Protein AF-T1GK94-F1 (afdb_monomer_lite)

Organism: Megaselia scalaris (NCBI:txid36166)

Structure (mmCIF, N/CA/C/O backbone):
data_AF-T1GK94-F1
#
_entry.id   AF-T1GK94-F1
#
loop_
_atom_site.group_PDB
_atom_site.id
_atom_site.type_symbol
_atom_site.label_atom_id
_atom_site.label_alt_id
_atom_site.label_comp_id
_atom_site.label_asym_id
_atom_site.label_entity_id
_atom_site.label_seq_id
_atom_site.pdbx_PDB_ins_code
_atom_site.Cartn_x
_atom_site.Cartn_y
_atom_site.Cartn_z
_atom_site.occupancy
_atom_site.B_iso_or_equiv
_atom_site.auth_seq_id
_atom_site.auth_comp_id
_atom_site.auth_asym_id
_atom_site.auth_atom_id
_atom_site.pdbx_PDB_model_num
ATOM 1 N N . MET A 1 1 ? -3.099 -1.777 -11.571 1.00 77.69 1 MET A N 1
ATOM 2 C CA . MET A 1 1 ? -4.272 -1.443 -10.733 1.00 77.69 1 MET A CA 1
ATOM 3 C C . MET A 1 1 ? -4.181 -2.274 -9.465 1.00 77.69 1 MET A C 1
ATOM 5 O O . MET A 1 1 ? -3.858 -3.447 -9.582 1.00 77.69 1 MET A O 1
ATOM 9 N N . ILE A 1 2 ? -4.390 -1.682 -8.289 1.00 84.81 2 ILE A N 1
ATOM 10 C CA . ILE A 1 2 ? -4.370 -2.393 -6.999 1.00 84.81 2 ILE A CA 1
ATOM 11 C C . ILE A 1 2 ? -5.771 -2.298 -6.403 1.00 84.81 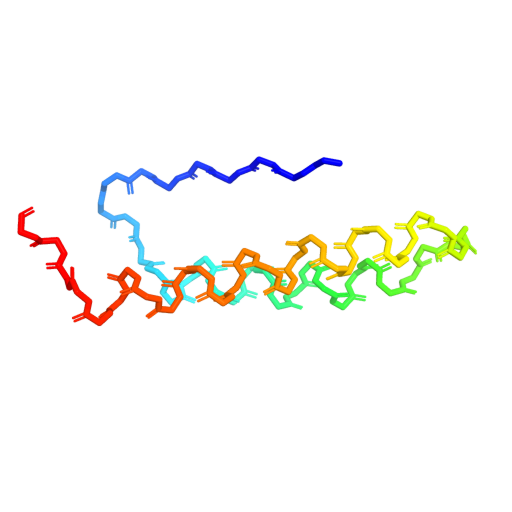2 ILE A C 1
ATOM 13 O O . ILE A 1 2 ? -6.348 -1.213 -6.393 1.00 84.81 2 ILE A O 1
ATOM 17 N N . SER A 1 3 ? -6.309 -3.422 -5.932 1.00 89.12 3 SER A N 1
ATOM 18 C CA . SER A 1 3 ? -7.565 -3.479 -5.177 1.00 89.12 3 SER A CA 1
ATOM 19 C C . SER A 1 3 ? -7.273 -4.040 -3.793 1.00 89.12 3 SER A C 1
ATOM 21 O O . SER A 1 3 ? -6.580 -5.047 -3.676 1.00 89.12 3 SER A O 1
ATOM 23 N N . LEU A 1 4 ? -7.781 -3.380 -2.754 1.00 87.31 4 LEU A N 1
ATOM 24 C CA . LEU A 1 4 ? -7.600 -3.775 -1.361 1.00 87.31 4 LEU A CA 1
ATOM 25 C C . LEU A 1 4 ? -8.972 -3.843 -0.694 1.00 87.31 4 LEU A C 1
ATOM 27 O O . LEU A 1 4 ? -9.707 -2.858 -0.697 1.00 87.31 4 LEU A O 1
ATOM 31 N N . ILE A 1 5 ? -9.300 -5.001 -0.125 1.00 88.94 5 ILE A N 1
ATOM 32 C CA . ILE A 1 5 ? -10.532 -5.235 0.630 1.00 88.94 5 ILE A CA 1
ATOM 33 C C . ILE A 1 5 ? -10.119 -5.552 2.063 1.00 88.94 5 ILE A C 1
ATOM 35 O O . ILE A 1 5 ? -9.325 -6.463 2.286 1.00 88.94 5 ILE A O 1
ATOM 39 N N . ILE A 1 6 ? -10.643 -4.792 3.024 1.00 87.00 6 ILE A N 1
ATOM 40 C CA . ILE A 1 6 ? -10.359 -4.973 4.450 1.00 87.00 6 ILE A CA 1
ATOM 41 C C . ILE A 1 6 ? -11.676 -5.356 5.127 1.00 87.00 6 ILE A C 1
ATOM 43 O O . ILE A 1 6 ? -12.603 -4.542 5.129 1.00 87.00 6 ILE A O 1
ATOM 47 N N . PRO A 1 7 ? -11.806 -6.579 5.666 1.00 86.62 7 PRO A N 1
ATOM 48 C CA . PRO A 1 7 ? -13.019 -6.968 6.362 1.00 86.62 7 PRO A CA 1
ATOM 49 C C . PRO A 1 7 ? -13.147 -6.203 7.691 1.00 86.62 7 PRO A C 1
ATOM 51 O O . PRO A 1 7 ? -12.136 -5.875 8.325 1.00 86.62 7 PRO A O 1
ATOM 54 N N . PRO A 1 8 ? -14.382 -5.940 8.158 1.00 77.62 8 PRO A N 1
ATOM 55 C CA . PRO A 1 8 ? -14.587 -5.378 9.485 1.00 77.62 8 PRO A CA 1
ATOM 56 C C . PRO A 1 8 ? -14.001 -6.351 10.516 1.00 77.62 8 PRO A C 1
ATOM 58 O O . PRO A 1 8 ? -14.279 -7.548 10.441 1.00 77.62 8 PRO A O 1
ATOM 61 N N . LYS A 1 9 ? -13.218 -5.828 11.472 1.00 78.88 9 LYS A N 1
ATOM 62 C CA . LYS A 1 9 ? -12.414 -6.531 12.504 1.00 78.88 9 LYS A CA 1
ATOM 63 C C . LYS A 1 9 ? -10.947 -6.811 12.158 1.00 78.88 9 LYS A C 1
ATOM 65 O O . LYS A 1 9 ? -10.214 -7.189 13.071 1.00 78.88 9 LYS A O 1
ATOM 70 N N . ASP A 1 10 ? -10.490 -6.622 10.919 1.00 83.19 10 ASP A N 1
ATOM 71 C CA . ASP A 1 10 ? -9.049 -6.739 10.651 1.00 83.19 10 ASP A CA 1
ATOM 72 C C . ASP A 1 10 ? -8.296 -5.487 11.114 1.00 83.19 10 ASP A C 1
ATOM 74 O O . ASP A 1 10 ? -8.817 -4.367 11.102 1.00 83.19 10 ASP A O 1
ATOM 78 N N . GLN A 1 11 ? -7.055 -5.676 11.554 1.00 84.94 11 GLN A N 1
ATOM 79 C CA . GLN A 1 11 ? -6.254 -4.583 12.085 1.00 84.94 11 GLN A CA 1
ATOM 80 C C . GLN A 1 11 ? -5.595 -3.803 10.950 1.00 84.94 11 GLN A C 1
ATOM 82 O O . GLN A 1 11 ? -4.825 -4.347 10.156 1.00 84.94 11 GLN A O 1
ATOM 87 N N . ILE A 1 12 ? -5.808 -2.487 10.933 1.00 85.44 12 ILE A N 1
ATOM 88 C CA . ILE A 1 12 ? -5.183 -1.587 9.954 1.00 85.44 12 ILE A CA 1
ATOM 89 C C . ILE A 1 12 ? -3.645 -1.680 10.002 1.00 85.44 12 ILE A C 1
ATOM 91 O O . ILE A 1 12 ? -2.983 -1.611 8.967 1.00 85.44 12 ILE A O 1
ATOM 95 N N . SER A 1 13 ? -3.067 -1.898 11.188 1.00 86.81 13 SER A N 1
ATOM 96 C CA . SER A 1 13 ? -1.6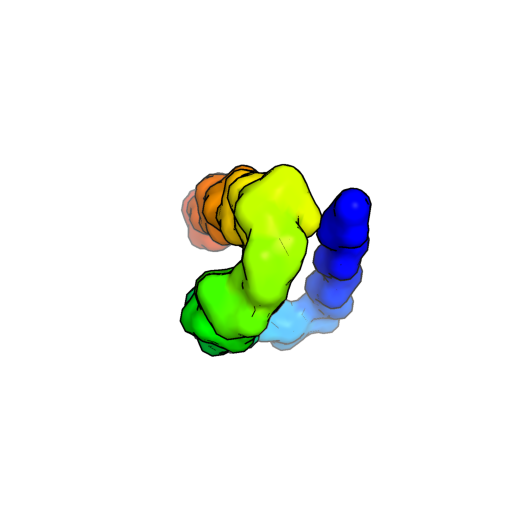25 -2.110 11.381 1.00 86.81 13 SER A CA 1
ATOM 97 C C . SER A 1 13 ? -1.097 -3.316 10.595 1.00 86.81 13 SER A C 1
ATOM 99 O O . SER A 1 13 ? -0.041 -3.228 9.967 1.00 86.81 13 SER A O 1
ATOM 101 N N . ARG A 1 14 ? -1.851 -4.421 10.571 1.00 89.62 14 ARG A N 1
ATOM 102 C CA . ARG A 1 14 ? -1.508 -5.638 9.828 1.00 89.62 14 ARG A CA 1
ATOM 103 C C . ARG A 1 14 ? -1.505 -5.382 8.326 1.00 89.62 14 ARG A C 1
ATOM 105 O O . ARG A 1 14 ? -0.549 -5.751 7.649 1.00 89.62 14 ARG A O 1
ATOM 112 N N . VAL A 1 15 ? -2.529 -4.695 7.824 1.00 90.12 15 VAL A N 1
ATOM 113 C CA . VAL A 1 15 ? -2.625 -4.316 6.407 1.00 90.12 15 VAL A CA 1
ATOM 114 C C . VAL A 1 15 ? -1.496 -3.359 6.019 1.00 90.12 15 VAL A C 1
ATOM 116 O O . VAL A 1 15 ? -0.877 -3.525 4.972 1.00 90.12 15 VAL A O 1
ATOM 119 N N . SER A 1 16 ? -1.157 -2.398 6.883 1.00 90.50 16 SER A N 1
ATOM 120 C CA . SER A 1 16 ? -0.027 -1.492 6.650 1.00 90.50 16 SER A CA 1
ATOM 121 C C . SER A 1 16 ? 1.305 -2.238 6.565 1.00 90.50 16 SER A C 1
ATOM 123 O O . SER A 1 16 ? 2.147 -1.863 5.748 1.00 90.50 16 SER A O 1
ATOM 125 N N . LYS A 1 17 ? 1.499 -3.276 7.389 1.00 92.62 17 LYS A N 1
ATOM 126 C CA . LYS A 1 17 ? 2.689 -4.13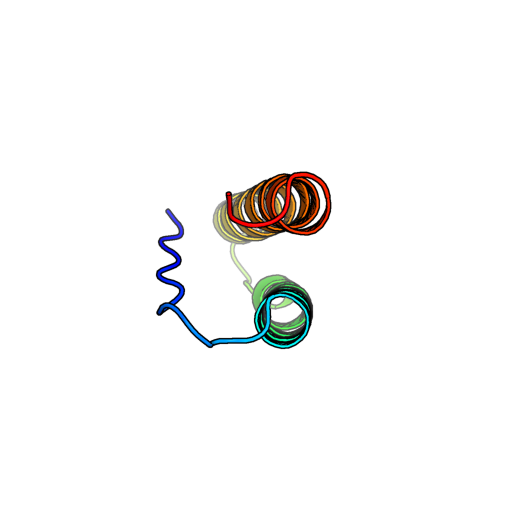2 7.336 1.00 92.62 17 LYS A CA 1
ATOM 127 C C . LYS A 1 17 ? 2.732 -4.940 6.037 1.00 92.62 17 LYS A C 1
ATOM 129 O O . LYS A 1 17 ? 3.728 -4.870 5.331 1.00 92.62 17 LYS A O 1
ATOM 134 N N . MET A 1 18 ? 1.625 -5.586 5.669 1.00 94.06 18 MET A N 1
ATOM 135 C CA . MET A 1 18 ? 1.505 -6.323 4.405 1.00 94.06 18 MET A CA 1
ATOM 136 C C . MET A 1 18 ? 1.844 -5.437 3.196 1.00 94.06 18 MET A C 1
ATOM 138 O O . MET A 1 18 ? 2.621 -5.836 2.339 1.00 94.06 18 MET A O 1
ATOM 142 N N . LEU A 1 19 ? 1.329 -4.203 3.143 1.00 92.81 19 LEU A N 1
ATOM 143 C CA . LEU A 1 19 ? 1.647 -3.266 2.058 1.00 92.81 19 LEU A CA 1
ATOM 144 C C . LEU A 1 19 ? 3.132 -2.871 2.020 1.00 92.81 19 LEU A C 1
ATOM 146 O O . LEU A 1 19 ? 3.653 -2.598 0.943 1.00 92.81 19 LEU A O 1
ATOM 150 N N . ALA A 1 20 ? 3.813 -2.809 3.169 1.00 93.44 20 ALA A N 1
ATOM 151 C CA . ALA A 1 20 ? 5.249 -2.533 3.222 1.00 93.44 20 ALA A CA 1
ATOM 152 C C . ALA A 1 20 ? 6.077 -3.721 2.700 1.00 93.44 20 ALA A C 1
ATOM 154 O O . ALA A 1 20 ? 7.022 -3.518 1.936 1.00 93.44 20 ALA A O 1
ATOM 155 N N . ASP A 1 21 ? 5.678 -4.946 3.041 1.00 95.19 21 ASP A N 1
ATOM 156 C CA . ASP A 1 21 ? 6.316 -6.169 2.543 1.00 95.19 21 ASP A CA 1
ATOM 157 C C . ASP A 1 21 ? 6.118 -6.312 1.015 1.00 95.19 21 ASP A C 1
ATOM 159 O O . ASP A 1 21 ? 7.064 -6.587 0.266 1.00 95.19 21 ASP A O 1
ATOM 163 N N . GLU A 1 22 ? 4.912 -6.014 0.517 1.00 94.38 22 GLU A N 1
ATOM 164 C CA . GLU A 1 22 ? 4.603 -5.988 -0.921 1.00 94.38 22 GLU A CA 1
ATOM 165 C C . GLU A 1 22 ? 5.352 -4.873 -1.667 1.00 94.38 22 GLU A C 1
ATOM 167 O O . GLU A 1 22 ? 5.756 -5.058 -2.816 1.00 94.38 22 GLU A O 1
ATOM 172 N N . PHE A 1 23 ? 5.608 -3.729 -1.023 1.00 94.94 23 PHE A N 1
ATOM 173 C CA . PHE A 1 23 ? 6.434 -2.664 -1.602 1.00 94.94 23 PHE A CA 1
ATOM 174 C C . PHE A 1 23 ? 7.869 -3.147 -1.859 1.00 94.94 23 PHE A C 1
ATOM 176 O O . PHE A 1 23 ? 8.420 -2.925 -2.941 1.00 94.94 23 PHE A O 1
ATOM 183 N N . GLY A 1 24 ? 8.460 -3.850 -0.885 1.00 94.75 24 GLY A N 1
ATOM 184 C CA . GLY A 1 24 ? 9.780 -4.465 -1.029 1.00 94.75 24 GLY A CA 1
ATOM 185 C C . GLY A 1 24 ? 9.804 -5.494 -2.160 1.00 94.75 24 GLY A C 1
ATOM 186 O O . GLY A 1 24 ? 10.695 -5.466 -3.009 1.00 94.75 24 GLY A O 1
ATOM 187 N N . THR A 1 25 ? 8.776 -6.335 -2.248 1.00 95.19 25 THR A N 1
ATOM 188 C CA . THR A 1 25 ? 8.654 -7.348 -3.307 1.00 95.19 25 THR A CA 1
ATOM 189 C C . THR A 1 25 ? 8.487 -6.723 -4.696 1.00 95.19 25 THR A C 1
ATOM 191 O O . THR A 1 25 ? 9.167 -7.125 -5.645 1.00 95.19 25 THR A O 1
ATOM 194 N N . ALA A 1 26 ? 7.664 -5.678 -4.825 1.00 94.31 26 ALA A N 1
ATOM 195 C CA . ALA A 1 26 ? 7.435 -4.959 -6.078 1.00 94.31 26 ALA A CA 1
ATOM 196 C C . ALA A 1 26 ? 8.695 -4.260 -6.622 1.00 94.31 26 ALA A C 1
ATOM 198 O O . ALA A 1 26 ? 8.799 -4.027 -7.831 1.00 94.31 26 ALA A O 1
ATOM 199 N N . SER A 1 27 ? 9.687 -3.970 -5.772 1.00 93.25 27 SER A N 1
ATOM 200 C CA . SER A 1 27 ? 10.970 -3.401 -6.209 1.00 93.25 27 SER A CA 1
ATOM 201 C C . SER A 1 27 ? 11.764 -4.339 -7.138 1.00 93.25 27 SER A C 1
ATOM 203 O O . SER A 1 27 ? 12.500 -3.861 -8.007 1.00 93.25 27 SER A O 1
ATOM 205 N N . ASN A 1 28 ? 11.527 -5.654 -7.047 1.00 94.94 28 ASN A N 1
ATOM 206 C CA . ASN A 1 28 ? 12.173 -6.679 -7.873 1.00 94.94 28 ASN A CA 1
ATOM 207 C C . ASN A 1 28 ? 11.562 -6.818 -9.281 1.00 94.94 28 ASN A C 1
ATOM 209 O O . ASN A 1 28 ? 12.065 -7.585 -10.109 1.00 94.94 28 ASN A O 1
ATOM 213 N N . ILE A 1 29 ? 10.489 -6.083 -9.596 1.00 95.69 29 ILE A N 1
ATOM 214 C CA . ILE A 1 29 ? 9.893 -6.093 -10.936 1.00 95.69 29 ILE A CA 1
ATOM 215 C C . ILE A 1 29 ? 10.904 -5.528 -11.947 1.00 95.69 29 ILE A C 1
ATOM 217 O O . ILE A 1 29 ? 11.365 -4.389 -11.835 1.00 95.69 29 ILE A O 1
ATOM 221 N N . LYS A 1 30 ? 11.221 -6.327 -12.974 1.00 95.75 30 LYS A N 1
ATOM 222 C CA . LYS A 1 30 ? 12.217 -5.987 -14.006 1.00 95.75 30 LYS A CA 1
ATOM 223 C C . LYS A 1 30 ? 11.759 -4.853 -14.930 1.00 95.75 30 LYS A C 1
ATOM 225 O O . LYS A 1 30 ? 12.558 -4.004 -15.312 1.00 95.75 30 LYS A O 1
ATOM 230 N N . SER A 1 31 ? 10.471 -4.816 -15.284 1.00 97.31 31 SER A N 1
ATOM 231 C CA . SER A 1 31 ? 9.908 -3.730 -16.097 1.00 97.31 31 SER A CA 1
ATOM 232 C C . SER A 1 31 ? 9.850 -2.437 -15.284 1.00 97.31 31 SER A C 1
ATOM 234 O O . SER A 1 31 ? 9.103 -2.342 -14.311 1.00 97.31 31 SER A O 1
ATOM 236 N N . ARG A 1 32 ? 10.600 -1.414 -15.714 1.00 95.06 32 ARG A N 1
ATOM 237 C CA . ARG A 1 32 ? 10.639 -0.096 -15.058 1.00 95.06 32 ARG A CA 1
ATOM 238 C C . ARG A 1 32 ? 9.252 0.539 -14.952 1.00 95.06 32 ARG A C 1
ATOM 240 O O . ARG A 1 32 ? 8.907 1.059 -13.897 1.00 95.06 32 ARG A O 1
ATOM 247 N N . VAL A 1 33 ? 8.466 0.495 -16.029 1.00 96.31 33 VAL A N 1
ATOM 248 C CA . VAL A 1 33 ? 7.127 1.109 -16.078 1.00 96.31 33 VAL A CA 1
ATOM 249 C C . VAL A 1 33 ? 6.182 0.401 -15.107 1.00 96.31 33 VAL A C 1
ATOM 251 O O . VAL A 1 33 ? 5.503 1.058 -14.320 1.00 96.31 33 VAL A O 1
ATOM 254 N N . ASN A 1 34 ? 6.204 -0.934 -15.087 1.00 93.94 34 ASN A N 1
ATOM 255 C CA . ASN A 1 34 ? 5.345 -1.712 -14.195 1.00 93.94 34 ASN A CA 1
ATOM 256 C C . ASN A 1 34 ? 5.769 -1.529 -12.740 1.00 93.94 34 ASN A C 1
ATOM 258 O O . ASN A 1 34 ? 4.916 -1.341 -11.881 1.00 93.94 34 ASN A O 1
ATOM 262 N N . ARG A 1 35 ? 7.079 -1.513 -12.470 1.00 95.81 35 ARG A N 1
ATOM 263 C CA . ARG A 1 35 ? 7.608 -1.255 -11.132 1.00 95.81 35 ARG A CA 1
ATOM 264 C C . ARG A 1 35 ? 7.138 0.097 -10.604 1.00 95.81 35 ARG A C 1
ATOM 266 O O . ARG A 1 35 ? 6.583 0.153 -9.517 1.00 95.81 35 ARG A O 1
ATOM 273 N N . LEU A 1 36 ? 7.301 1.174 -11.374 1.00 95.06 36 LEU A N 1
ATOM 274 C CA . LEU A 1 36 ? 6.853 2.508 -10.959 1.00 95.06 36 LEU A CA 1
ATOM 275 C C . LEU A 1 36 ? 5.334 2.569 -10.755 1.00 95.06 36 LEU A C 1
ATOM 277 O O . LEU A 1 36 ? 4.876 3.142 -9.770 1.00 95.06 36 LEU A O 1
ATOM 281 N N . SER A 1 37 ? 4.562 1.942 -11.647 1.00 95.31 37 SER A N 1
ATOM 282 C CA . SER A 1 37 ? 3.101 1.891 -11.531 1.00 95.31 37 SER A CA 1
ATOM 283 C C . SER A 1 37 ? 2.646 1.166 -10.258 1.00 95.31 37 SER A C 1
ATOM 285 O O . SER A 1 37 ? 1.762 1.657 -9.555 1.00 95.31 37 SER A O 1
ATOM 287 N N . VAL A 1 38 ? 3.271 0.031 -9.927 1.00 94.88 38 VAL A N 1
ATOM 288 C CA . VAL A 1 38 ? 2.936 -0.761 -8.735 1.00 94.88 38 VAL A CA 1
ATOM 289 C C . VAL A 1 38 ? 3.400 -0.058 -7.461 1.00 94.88 38 VAL A C 1
ATOM 291 O O . VAL A 1 38 ? 2.590 0.130 -6.557 1.00 94.88 38 VAL A O 1
ATOM 294 N N . LEU A 1 39 ? 4.655 0.400 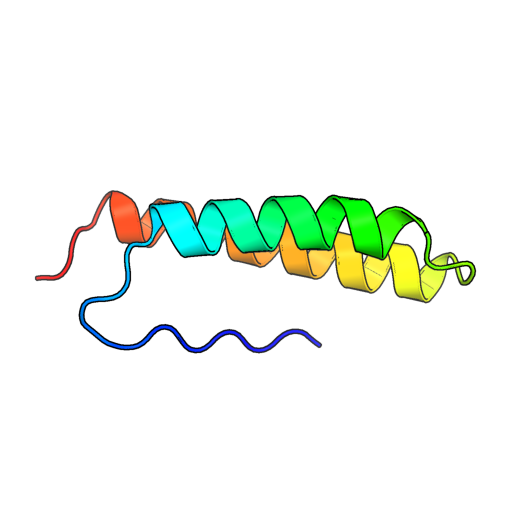-7.398 1.00 94.94 39 LEU A N 1
ATOM 295 C CA . LEU A 1 39 ? 5.180 1.121 -6.232 1.00 94.94 39 LEU A CA 1
ATOM 296 C C . LEU A 1 39 ? 4.368 2.389 -5.945 1.00 94.94 39 LEU A C 1
ATOM 298 O O . LEU A 1 39 ? 4.015 2.644 -4.796 1.00 94.94 39 LEU A O 1
ATOM 302 N N . GLY A 1 40 ? 4.019 3.154 -6.984 1.00 95.25 40 GLY A N 1
ATOM 303 C CA . GLY A 1 40 ? 3.179 4.342 -6.847 1.00 95.25 40 GLY A CA 1
ATOM 304 C C . GLY A 1 40 ? 1.803 4.012 -6.271 1.00 95.25 40 GLY A C 1
ATOM 305 O O . GLY A 1 40 ? 1.368 4.651 -5.315 1.00 95.25 40 GLY A O 1
ATOM 306 N N . ALA A 1 41 ? 1.149 2.970 -6.790 1.00 9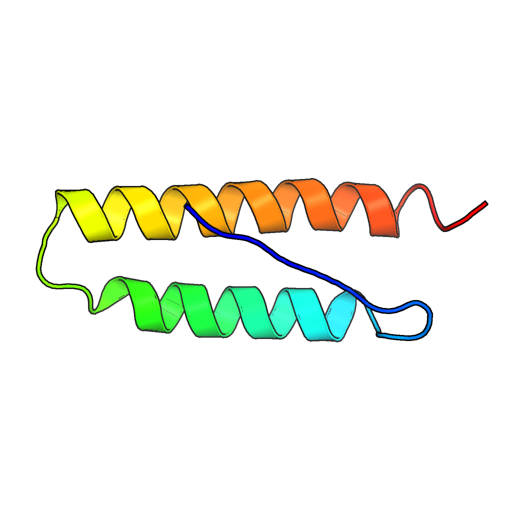5.12 41 ALA A N 1
ATOM 307 C CA . ALA A 1 41 ? -0.157 2.547 -6.302 1.00 95.12 41 ALA A CA 1
ATOM 308 C C . ALA A 1 41 ? -0.114 2.053 -4.841 1.00 95.12 41 ALA A C 1
ATOM 310 O O . ALA A 1 41 ? -1.010 2.396 -4.067 1.00 95.12 41 ALA A O 1
ATOM 311 N N . ILE A 1 42 ? 0.928 1.313 -4.434 1.00 95.00 42 ILE A N 1
ATOM 312 C CA . ILE A 1 42 ? 1.104 0.871 -3.038 1.00 95.00 42 ILE A CA 1
ATOM 313 C C . ILE A 1 42 ? 1.257 2.083 -2.109 1.00 95.00 42 ILE A C 1
ATOM 315 O O . ILE A 1 42 ? 0.534 2.183 -1.115 1.00 95.00 42 ILE A O 1
ATOM 319 N N . THR A 1 43 ? 2.122 3.042 -2.457 1.00 94.06 43 THR A N 1
ATOM 320 C CA . THR A 1 43 ? 2.327 4.270 -1.669 1.00 94.06 43 THR A CA 1
ATOM 321 C C . THR A 1 43 ? 1.033 5.075 -1.522 1.00 94.06 43 THR A C 1
ATOM 323 O O . THR A 1 43 ? 0.710 5.546 -0.428 1.00 94.06 43 THR A O 1
ATOM 326 N N . SER A 1 44 ? 0.247 5.206 -2.597 1.00 93.00 44 SER A N 1
ATOM 327 C CA . SER A 1 44 ? -1.048 5.898 -2.550 1.00 93.00 44 SER A CA 1
ATOM 328 C C . SER A 1 44 ? -2.029 5.231 -1.581 1.00 93.00 44 SER A C 1
ATOM 330 O O . SER A 1 44 ? -2.690 5.923 -0.802 1.00 93.00 44 SER A O 1
ATOM 332 N N . VAL A 1 45 ? -2.110 3.897 -1.587 1.00 92.38 45 VAL A N 1
ATOM 333 C CA . VAL A 1 45 ? -2.983 3.150 -0.669 1.00 92.38 45 VAL A CA 1
ATOM 334 C C . VAL A 1 45 ? -2.499 3.275 0.775 1.00 92.38 45 VAL A C 1
ATOM 336 O O . VAL A 1 45 ? -3.321 3.512 1.656 1.00 92.38 45 VAL A O 1
ATOM 339 N N . GLN A 1 46 ? -1.190 3.204 1.034 1.00 91.31 46 GLN A N 1
ATOM 340 C CA . GLN A 1 46 ? -0.633 3.395 2.380 1.00 91.31 46 GLN A CA 1
ATOM 341 C C . GLN A 1 46 ? -0.977 4.773 2.963 1.00 91.31 46 GLN A C 1
ATOM 343 O O . GLN A 1 46 ? -1.341 4.876 4.135 1.00 91.31 46 GLN A O 1
ATOM 348 N N . HIS A 1 47 ? -0.900 5.838 2.159 1.00 91.00 47 HIS A N 1
ATOM 349 C CA . HIS A 1 47 ? -1.322 7.173 2.593 1.00 91.00 47 HIS A CA 1
ATOM 350 C C . HIS A 1 47 ? -2.815 7.232 2.904 1.00 91.00 47 HIS A C 1
ATOM 352 O O . HIS A 1 47 ? -3.199 7.760 3.947 1.00 91.00 47 HIS A O 1
ATOM 358 N N . ARG A 1 48 ? -3.653 6.645 2.046 1.00 89.00 48 ARG A N 1
ATOM 359 C CA . ARG A 1 48 ? -5.102 6.616 2.265 1.00 89.00 48 ARG A CA 1
ATOM 360 C C . ARG A 1 48 ? -5.483 5.792 3.497 1.00 89.00 48 ARG A C 1
ATOM 362 O O . ARG A 1 48 ? -6.360 6.196 4.251 1.00 89.00 48 ARG A O 1
ATOM 369 N N . LEU A 1 49 ? -4.777 4.691 3.750 1.00 87.88 49 LEU A N 1
ATOM 370 C CA . LEU A 1 49 ? -4.983 3.833 4.915 1.00 87.88 49 LEU A CA 1
ATOM 371 C C . LEU A 1 49 ? -4.712 4.571 6.237 1.00 87.88 49 LEU A C 1
ATOM 373 O O . LEU A 1 49 ? -5.470 4.401 7.186 1.00 87.88 49 LEU A O 1
ATOM 377 N N . LYS A 1 50 ? -3.692 5.442 6.28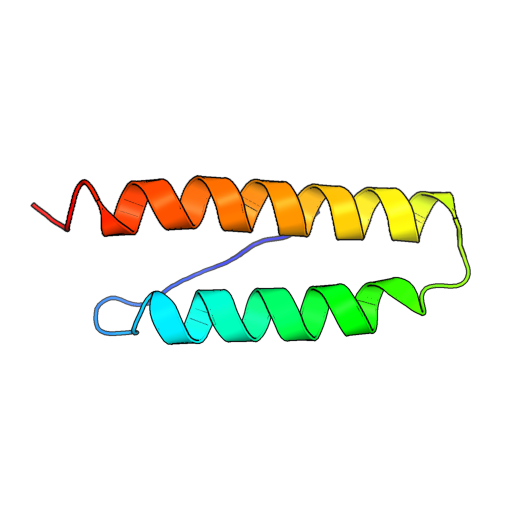3 1.00 84.75 50 LYS A N 1
ATOM 378 C CA . LYS A 1 50 ? -3.374 6.269 7.466 1.00 84.75 50 LYS A CA 1
ATOM 379 C C . LYS A 1 50 ? -4.486 7.253 7.844 1.00 84.75 50 LYS A C 1
ATOM 381 O O . LYS A 1 50 ? -4.582 7.624 9.013 1.00 84.75 50 LYS A O 1
ATOM 386 N N . LEU A 1 51 ? -5.295 7.697 6.879 1.00 86.00 51 LEU A N 1
ATOM 387 C CA . LEU A 1 51 ? -6.428 8.591 7.144 1.00 86.00 51 LEU A CA 1
ATOM 388 C C . LEU A 1 51 ? -7.531 7.855 7.917 1.00 86.00 51 LEU A C 1
ATOM 390 O O . LEU A 1 51 ? -8.037 8.378 8.906 1.00 86.00 51 LEU A O 1
ATOM 394 N N . TYR A 1 52 ? -7.818 6.604 7.545 1.00 80.38 52 TYR A N 1
ATOM 395 C CA . TYR A 1 52 ? -8.828 5.774 8.211 1.00 80.38 52 TYR A CA 1
ATOM 396 C C . TYR A 1 52 ? -8.451 5.371 9.643 1.00 80.38 52 TYR A C 1
ATOM 398 O O . TYR A 1 52 ? -9.329 5.126 10.464 1.00 80.38 52 TYR A O 1
ATOM 406 N N . THR A 1 53 ? -7.158 5.330 9.978 1.00 67.81 53 THR A N 1
ATOM 407 C CA . THR A 1 53 ? -6.705 5.076 11.355 1.00 67.81 53 THR A CA 1
ATOM 408 C C . THR A 1 53 ? -6.887 6.285 12.280 1.00 67.81 53 THR A C 1
ATOM 410 O O . THR A 1 53 ? -6.925 6.103 13.494 1.00 67.81 53 THR A O 1
ATOM 413 N N . LYS A 1 54 ? -6.963 7.510 11.734 1.00 59.81 54 LYS A N 1
ATOM 414 C CA . LYS A 1 54 ? -7.145 8.754 12.507 1.00 59.81 54 LYS A CA 1
ATOM 415 C C . LYS A 1 54 ? -8.611 9.148 12.655 1.00 59.81 54 LYS A C 1
ATOM 417 O O . LYS A 1 54 ? -9.016 9.537 13.744 1.00 59.81 54 LYS A O 1
ATOM 422 N N . GLU A 1 55 ? -9.404 9.023 11.595 1.00 56.31 55 GLU A N 1
ATOM 423 C CA . GLU A 1 55 ? -10.851 9.273 11.636 1.00 56.31 55 GLU A CA 1
ATOM 424 C C . GLU A 1 55 ? -11.617 7.998 11.972 1.00 56.31 55 GLU A C 1
ATOM 426 O O . GLU A 1 55 ? -12.527 7.611 11.246 1.00 56.31 55 GLU A O 1
ATOM 431 N N . GLY A 1 56 ? -11.182 7.312 13.034 1.00 47.75 56 GLY A N 1
ATOM 432 C CA . GLY A 1 56 ? -11.638 5.972 13.381 1.00 47.75 56 GLY A CA 1
ATOM 433 C C . GLY A 1 56 ? -13.133 5.785 13.156 1.00 47.75 56 GLY A C 1
ATOM 434 O O . GLY A 1 56 ? -13.907 6.644 13.567 1.00 47.75 56 GLY A O 1
ATOM 435 N N . LEU A 1 57 ? -13.469 4.672 12.486 1.00 49.94 57 LEU A N 1
ATOM 436 C CA . LEU A 1 57 ? -14.791 4.040 12.436 1.00 49.94 57 LEU A CA 1
ATOM 437 C C . LEU A 1 57 ? -15.780 4.699 13.414 1.00 49.94 57 LEU A C 1
ATOM 439 O O . LEU A 1 57 ? -15.846 4.323 14.586 1.00 49.94 57 LEU A O 1
ATOM 443 N N . LYS A 1 58 ? -16.502 5.706 12.924 1.00 41.00 58 LYS A N 1
ATOM 444 C CA . LYS A 1 58 ? -17.820 6.057 13.437 1.00 41.00 58 LYS A CA 1
ATOM 445 C C . LYS A 1 58 ? -18.844 5.317 12.598 1.00 41.00 58 LYS A C 1
ATOM 447 O O . LYS A 1 58 ? -18.636 5.252 11.365 1.00 41.00 58 LYS A O 1
#

Secondary structure (DSSP, 8-state):
-------TT--HHHHHHHHHHHHHHHTT-S-HHHHHHHHHHHHHHHHHHHHHHHS---

Sequence (58 aa):
MISLIIPPKDQISRVSKMLADEFGTASNIKSRVNRLSVLGAITSVQHRLKLYTKEGLK

Foldseek 3Di:
DDDDDDDPPDDLVVVLVVLVVVLVVLCPDPDPVSSCVSNVVSVVVNVVSVVCVVVDDD

Radius of gyration: 12.61 Å; chains: 1; bounding box: 30×17×30 Å

pLDDT: mean 87.01, std 12.6, range [41.0, 97.31]

InterPro domains:
  IPR004403 Peptide chain release factor eRF1/aRF1 [PTHR10113] (1-54)
  IPR005140 eRF1/Pelota-like, N-terminal domain [PF03463] (1-54)
  IPR024049 eRF1, domain 1 [G3DSA:3.30.960.10] (1-57)
  IPR024049 eRF1, domain 1 [SSF55481] (1-54)